Protein AF-A0A940MMN1-F1 (afdb_monomer)

Mean predicted aligned error: 6.91 Å

Sequence (134 aa):
MRYAAFVETKTSRKMLLSLRSVRAACGITMIIASSGVGKTKTEFLFRDMEAPRASFLDVGTDQADQWGIACALCARLGLEEPNARTLAASRHRIAEEVGPDGILMLDEAQNLIRDGEGRGQDDTRTFEWLHMMQ

Organism: NCBI:txid2820268

Foldseek 3Di:
DPCPPDDDDPLLVVVLVQVVVCLVVVDDDDDDDDPPPCPVVSVVVCCVPPNVQEAEDEDDLCLLDLQSVLQRLCVSLVHDRDDPVCSLVSLQVSLVSCNSSRHYHYHPCCSNWDDDPDDDDTDNVNVVSNNVSD

Structure (mmCIF, N/CA/C/O backbone):
data_AF-A0A940MMN1-F1
#
_entry.id   AF-A0A940MMN1-F1
#
loop_
_atom_site.group_PDB
_atom_site.id
_atom_site.type_symbol
_atom_site.label_atom_id
_atom_site.label_alt_id
_atom_site.label_comp_id
_atom_site.label_asym_id
_atom_site.label_entity_id
_atom_site.label_seq_id
_atom_site.pdbx_PDB_ins_code
_atom_site.Cartn_x
_atom_site.Cartn_y
_atom_site.Cartn_z
_atom_site.occupancy
_atom_site.B_iso_or_equiv
_atom_site.auth_seq_id
_atom_site.auth_comp_id
_atom_site.auth_asym_id
_atom_site.auth_atom_id
_atom_site.pdbx_PDB_model_num
ATOM 1 N N . MET A 1 1 ? 1.623 -8.865 23.171 1.00 44.69 1 MET A N 1
ATOM 2 C CA . MET A 1 1 ? 0.536 -7.985 23.658 1.00 44.69 1 MET A CA 1
ATOM 3 C C . MET A 1 1 ? 0.808 -6.546 23.182 1.00 44.69 1 MET A C 1
ATOM 5 O O . MET A 1 1 ? 1.342 -5.752 23.936 1.00 44.69 1 MET A O 1
ATOM 9 N N . ARG A 1 2 ? 0.563 -6.219 21.898 1.00 53.19 2 ARG A N 1
ATOM 10 C CA . ARG A 1 2 ? 0.930 -4.910 21.288 1.00 53.19 2 ARG A CA 1
ATOM 11 C C . ARG A 1 2 ? -0.217 -3.880 21.234 1.00 53.19 2 ARG A C 1
ATOM 13 O O . ARG A 1 2 ? 0.013 -2.750 20.828 1.00 53.19 2 ARG A O 1
ATOM 20 N N . TYR A 1 3 ? -1.421 -4.244 21.688 1.00 56.00 3 TYR A N 1
ATOM 21 C CA . TYR A 1 3 ? -2.651 -3.469 21.451 1.00 56.00 3 TYR A CA 1
ATOM 22 C C . TYR A 1 3 ? -3.282 -2.810 22.681 1.00 56.00 3 TYR A C 1
ATOM 24 O O . TYR A 1 3 ? -4.281 -2.114 22.543 1.00 56.00 3 TYR A O 1
ATOM 32 N N . ALA A 1 4 ? -2.685 -2.946 23.869 1.00 53.25 4 ALA A N 1
ATOM 33 C CA . ALA A 1 4 ? -3.231 -2.388 25.114 1.00 53.25 4 ALA A CA 1
ATOM 34 C C . ALA A 1 4 ? -3.326 -0.840 25.141 1.00 53.25 4 ALA A C 1
ATOM 36 O O . ALA A 1 4 ? -3.856 -0.282 26.094 1.00 53.25 4 ALA A O 1
ATOM 37 N N . ALA A 1 5 ? -2.839 -0.147 24.103 1.00 59.25 5 ALA A N 1
ATOM 38 C CA . ALA A 1 5 ? -2.841 1.312 23.984 1.00 59.25 5 ALA A CA 1
ATOM 39 C C . ALA A 1 5 ? -3.538 1.842 22.711 1.00 59.25 5 ALA A C 1
ATOM 41 O O . ALA A 1 5 ? -3.368 3.015 22.366 1.00 59.25 5 ALA A O 1
ATOM 42 N N . PHE A 1 6 ? -4.288 1.010 21.972 1.00 69.81 6 PHE A N 1
ATOM 43 C CA . PHE A 1 6 ? -5.083 1.518 20.851 1.00 69.81 6 PHE A CA 1
ATOM 44 C C . PHE A 1 6 ? -6.332 2.226 21.385 1.00 69.81 6 PHE A C 1
ATOM 46 O O . PHE A 1 6 ? -7.268 1.590 21.862 1.00 69.81 6 PHE A O 1
ATOM 53 N N . VAL A 1 7 ? -6.336 3.557 21.316 1.00 75.06 7 VAL A N 1
ATOM 54 C CA . VAL A 1 7 ? -7.522 4.359 21.623 1.00 75.06 7 VAL A CA 1
ATOM 55 C C . VAL A 1 7 ? -8.370 4.433 20.364 1.00 75.06 7 VAL A C 1
ATOM 57 O O . VAL A 1 7 ? -7.984 5.075 19.387 1.00 75.06 7 VAL A O 1
ATOM 60 N N . GLU A 1 8 ? -9.527 3.776 20.388 1.00 77.94 8 GLU A N 1
ATOM 61 C CA . GLU A 1 8 ? -10.474 3.826 19.281 1.00 77.94 8 GLU A CA 1
ATOM 62 C C . GLU A 1 8 ? -11.063 5.242 19.168 1.00 77.94 8 GLU A C 1
ATOM 64 O O . GLU A 1 8 ? -11.894 5.678 19.966 1.00 77.94 8 GLU A O 1
ATOM 69 N N . THR A 1 9 ? -10.614 5.991 18.165 1.00 86.25 9 THR A N 1
ATOM 70 C CA . THR A 1 9 ? -11.156 7.310 17.822 1.00 86.25 9 THR A CA 1
ATOM 71 C C . THR A 1 9 ? -12.239 7.186 16.753 1.00 86.25 9 THR A C 1
ATOM 73 O O . THR A 1 9 ? -12.249 6.238 15.961 1.00 86.25 9 THR A O 1
ATOM 76 N N . LYS A 1 10 ? -13.117 8.194 16.641 1.00 85.00 10 LYS A N 1
ATOM 77 C CA . LYS A 1 10 ? -14.098 8.274 15.540 1.00 85.00 10 LYS A CA 1
ATOM 78 C C . LYS A 1 10 ? -13.431 8.163 14.162 1.00 85.00 10 LYS A C 1
ATOM 80 O O . LYS A 1 10 ? -14.001 7.551 13.264 1.00 85.00 10 LYS A O 1
ATOM 85 N N . THR A 1 11 ? -12.235 8.730 14.002 1.00 85.25 11 THR A N 1
ATOM 86 C CA . THR A 1 11 ? -11.463 8.665 12.756 1.00 85.25 11 THR A CA 1
ATOM 87 C C . THR A 1 11 ? -10.987 7.244 12.482 1.00 85.25 11 THR A C 1
ATOM 89 O O . THR A 1 11 ? -11.243 6.726 11.401 1.00 85.25 11 THR A O 1
ATOM 92 N N . SER A 1 12 ? -10.386 6.578 13.473 1.00 86.75 12 SER A N 1
ATOM 93 C CA . SER A 1 12 ? -9.927 5.192 13.318 1.00 86.75 12 SER A CA 1
ATOM 94 C C . SER A 1 12 ? -11.069 4.229 12.976 1.00 86.75 12 SER A C 1
ATOM 96 O O . SER A 1 12 ? -10.923 3.388 12.096 1.00 86.75 12 SER A O 1
ATOM 98 N N . ARG A 1 13 ? -12.258 4.424 13.565 1.00 88.25 13 ARG A N 1
ATOM 99 C CA . ARG A 1 13 ? -13.449 3.630 13.239 1.00 88.25 13 ARG A CA 1
ATOM 100 C C . ARG A 1 13 ? -13.883 3.808 11.783 1.00 88.25 13 ARG A C 1
ATOM 102 O O . ARG A 1 13 ? -14.220 2.828 11.128 1.00 88.25 13 ARG A O 1
ATOM 109 N N . LYS A 1 14 ? -13.860 5.042 11.266 1.00 88.00 14 LYS A N 1
ATOM 110 C CA . LYS A 1 14 ? -14.164 5.316 9.851 1.00 88.00 14 LYS A CA 1
ATOM 111 C C . LYS A 1 14 ? -13.135 4.677 8.918 1.00 88.00 14 LYS A C 1
ATOM 113 O O . LYS A 1 14 ? -13.536 4.052 7.947 1.00 88.00 14 LYS A O 1
ATOM 118 N N . MET A 1 15 ? -11.843 4.779 9.241 1.00 88.25 15 MET A N 1
ATOM 119 C CA . MET A 1 15 ? -10.783 4.135 8.457 1.00 88.25 15 MET A CA 1
ATOM 120 C C . MET A 1 15 ? -10.963 2.615 8.413 1.00 88.25 15 MET A C 1
ATOM 122 O O . MET A 1 15 ? -10.961 2.037 7.333 1.00 88.25 15 MET A O 1
ATOM 126 N N . LEU A 1 16 ? -11.203 1.971 9.562 1.00 89.81 16 LEU A N 1
ATOM 127 C CA . LEU A 1 16 ? -11.452 0.526 9.624 1.00 89.81 16 LEU A CA 1
ATOM 128 C C . LEU A 1 16 ? -12.672 0.116 8.797 1.00 89.81 16 LEU A C 1
ATOM 130 O O . LEU A 1 16 ? -12.625 -0.894 8.103 1.00 89.81 16 LEU A O 1
ATOM 134 N N . LEU A 1 17 ? -13.756 0.896 8.839 1.00 88.69 17 LEU A N 1
ATOM 135 C CA . LEU A 1 17 ? -14.933 0.643 8.005 1.00 88.69 17 LEU A CA 1
ATOM 136 C C . LEU A 1 17 ? -14.603 0.719 6.509 1.00 88.69 17 LEU A C 1
ATOM 138 O O . LEU A 1 17 ? -15.026 -0.162 5.761 1.00 88.69 17 LEU A O 1
ATOM 142 N N . SER A 1 18 ? -13.824 1.712 6.074 1.00 87.56 18 SER A N 1
ATOM 143 C CA . SER A 1 18 ? -13.365 1.806 4.683 1.00 87.56 18 SER A CA 1
ATOM 144 C C . SER A 1 18 ? -12.483 0.620 4.282 1.00 87.56 18 SER A C 1
ATOM 146 O O . SER A 1 18 ? -12.733 0.003 3.250 1.00 87.56 18 SER A O 1
ATOM 148 N N . LEU A 1 19 ? -11.508 0.243 5.117 1.00 88.00 19 LEU A N 1
ATOM 149 C CA . LEU A 1 19 ? -10.614 -0.897 4.862 1.00 88.00 19 LEU A CA 1
ATOM 150 C C . LEU A 1 19 ? -11.382 -2.222 4.762 1.00 88.00 19 LEU A C 1
ATOM 152 O O . LEU A 1 19 ? -11.165 -3.009 3.841 1.00 88.00 19 LEU A O 1
ATOM 156 N N . ARG A 1 20 ? -12.339 -2.447 5.670 1.00 89.06 20 ARG A N 1
ATOM 157 C CA . ARG A 1 20 ? -13.236 -3.613 5.635 1.00 89.06 20 ARG A CA 1
ATOM 158 C C . ARG A 1 20 ? -14.098 -3.638 4.378 1.00 89.06 20 ARG A C 1
ATOM 160 O O . ARG A 1 20 ? -14.299 -4.704 3.805 1.00 89.06 20 ARG A O 1
ATOM 167 N N . SER A 1 21 ? -14.585 -2.475 3.946 1.00 85.88 21 SER A N 1
ATOM 168 C CA . SER A 1 21 ? -15.413 -2.359 2.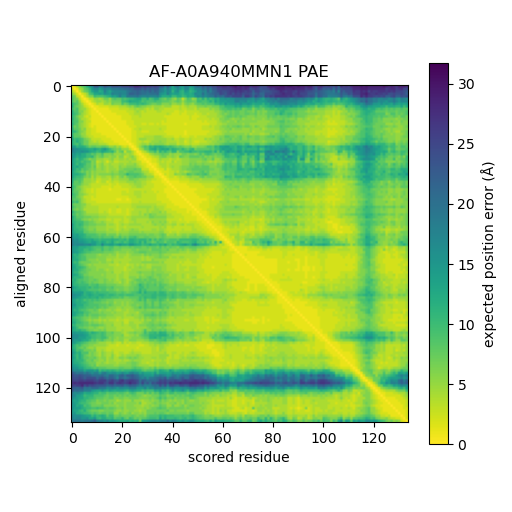741 1.00 85.88 21 SER A CA 1
ATOM 169 C C . SER A 1 21 ? -14.612 -2.698 1.485 1.00 85.88 21 SER A C 1
ATOM 171 O O . SER A 1 21 ? -15.094 -3.453 0.648 1.00 85.88 21 SER A O 1
ATOM 173 N N . VAL A 1 22 ? -13.369 -2.216 1.384 1.00 84.06 22 VAL A N 1
ATOM 174 C CA . VAL A 1 22 ? -12.470 -2.562 0.271 1.00 84.06 22 VAL A CA 1
ATOM 175 C C . VAL A 1 22 ? -12.177 -4.041 0.211 1.00 84.06 22 VAL A C 1
ATOM 177 O O . VAL A 1 22 ? -12.293 -4.637 -0.856 1.00 84.06 22 VAL A O 1
ATOM 180 N N . ARG A 1 23 ? -11.861 -4.641 1.357 1.00 82.56 23 ARG A N 1
ATOM 181 C CA . ARG A 1 23 ? -11.622 -6.076 1.429 1.00 82.56 23 ARG A CA 1
ATOM 182 C C . ARG A 1 23 ? -12.827 -6.881 0.941 1.00 82.56 23 ARG A C 1
ATOM 184 O O . ARG A 1 23 ? -12.652 -7.869 0.247 1.00 82.56 23 ARG A O 1
ATOM 191 N N . ALA A 1 24 ? -14.040 -6.472 1.313 1.00 82.44 24 ALA A N 1
ATOM 192 C CA . ALA A 1 24 ? -15.258 -7.163 0.897 1.00 82.44 24 ALA A CA 1
ATOM 193 C C . ALA A 1 24 ? -15.571 -6.984 -0.599 1.00 82.44 24 ALA A C 1
ATOM 195 O O . ALA A 1 24 ? -16.189 -7.859 -1.197 1.00 82.44 24 ALA A O 1
ATOM 196 N N . ALA A 1 25 ? -15.170 -5.856 -1.191 1.00 77.94 25 ALA A N 1
ATOM 197 C CA . ALA A 1 25 ? -15.502 -5.492 -2.566 1.00 77.94 25 ALA A CA 1
ATOM 198 C C . ALA A 1 25 ? -14.383 -5.769 -3.587 1.00 77.94 25 ALA A C 1
ATOM 200 O O . ALA A 1 25 ? -14.617 -5.550 -4.771 1.00 77.94 25 ALA A O 1
ATOM 201 N N . CYS A 1 26 ? -13.193 -6.207 -3.152 1.00 69.69 26 CYS A N 1
ATOM 202 C CA . CYS A 1 26 ? -11.991 -6.316 -3.996 1.00 69.69 26 CYS A CA 1
ATOM 203 C C . CYS A 1 26 ? -11.732 -5.027 -4.805 1.00 69.69 26 CYS A C 1
ATOM 205 O O . CYS A 1 26 ? -11.524 -5.063 -6.013 1.00 69.69 26 CYS A O 1
ATOM 207 N N . GLY A 1 27 ? -11.831 -3.869 -4.140 1.00 68.44 27 GLY A N 1
ATOM 208 C CA . GLY A 1 27 ? -11.738 -2.550 -4.775 1.00 68.44 27 GLY A CA 1
ATOM 209 C C . GLY A 1 27 ? -10.549 -1.717 -4.298 1.00 68.44 27 GLY A C 1
ATOM 210 O O . GLY A 1 27 ? -9.767 -2.135 -3.452 1.00 68.44 27 GLY A O 1
ATOM 211 N N . ILE A 1 28 ?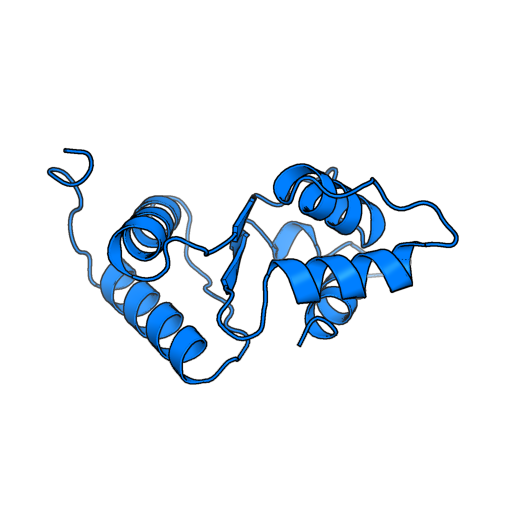 -10.443 -0.486 -4.795 1.00 68.81 28 ILE A N 1
ATOM 212 C CA . ILE A 1 28 ? -9.446 0.492 -4.339 1.00 68.81 28 ILE A CA 1
ATOM 213 C C . ILE A 1 28 ? -10.138 1.539 -3.465 1.00 68.81 28 ILE A C 1
ATOM 215 O O . ILE A 1 28 ? -11.179 2.080 -3.837 1.00 68.81 28 ILE A O 1
ATOM 219 N N . THR A 1 29 ? -9.546 1.858 -2.310 1.00 73.62 29 THR A N 1
ATOM 220 C CA . THR A 1 29 ? -9.937 3.022 -1.499 1.00 73.62 29 THR A CA 1
ATOM 221 C C . THR A 1 29 ? -8.746 3.923 -1.274 1.00 73.62 29 THR A C 1
ATOM 223 O O . THR A 1 29 ? -7.629 3.462 -1.066 1.00 73.62 29 THR A O 1
ATOM 226 N N . MET A 1 30 ? -9.022 5.220 -1.225 1.00 76.62 30 MET A N 1
ATOM 227 C CA . MET A 1 30 ? -8.087 6.221 -0.742 1.00 76.62 30 MET A CA 1
ATOM 228 C C . MET A 1 30 ? -8.544 6.690 0.638 1.00 76.62 30 MET A C 1
ATOM 230 O O . MET A 1 30 ? -9.709 7.046 0.826 1.00 76.62 30 MET A O 1
ATOM 234 N N . ILE A 1 31 ? -7.636 6.674 1.613 1.00 78.25 31 ILE A N 1
ATOM 235 C CA . ILE A 1 31 ? -7.886 7.193 2.959 1.00 78.25 31 ILE A CA 1
ATOM 236 C C . ILE A 1 31 ? -7.058 8.463 3.127 1.00 78.25 31 ILE A C 1
ATOM 238 O O . ILE A 1 31 ? -5.847 8.409 3.297 1.00 78.25 31 ILE A O 1
ATOM 242 N N . ILE A 1 32 ? -7.726 9.617 3.109 1.00 75.19 32 ILE A N 1
ATOM 243 C CA . ILE A 1 32 ? -7.086 10.909 3.371 1.00 75.19 32 ILE A CA 1
ATOM 244 C C . ILE A 1 32 ? -7.297 11.255 4.842 1.00 75.19 32 ILE A C 1
ATOM 246 O O . ILE A 1 32 ? -8.432 11.412 5.299 1.00 75.19 32 ILE A O 1
ATOM 250 N N . ALA A 1 33 ? -6.208 11.393 5.595 1.00 74.00 33 ALA A N 1
ATOM 251 C CA . ALA A 1 33 ? -6.275 11.861 6.973 1.00 74.00 33 ALA A CA 1
ATOM 252 C C . ALA A 1 33 ? -5.042 12.694 7.342 1.00 74.00 33 ALA A C 1
ATOM 254 O O . ALA A 1 33 ? -3.928 12.396 6.907 1.00 74.00 33 ALA A O 1
ATOM 255 N N . SER A 1 34 ? -5.240 13.715 8.178 1.00 76.75 34 SER A N 1
ATOM 256 C CA . SER A 1 34 ? -4.167 14.587 8.670 1.00 76.75 34 SER A CA 1
ATOM 257 C C . SER A 1 34 ? -3.082 13.807 9.426 1.00 76.75 34 SER A C 1
ATOM 259 O O . SER A 1 34 ? -3.312 12.696 9.911 1.00 76.75 34 SER A O 1
ATOM 261 N N . SER A 1 35 ? -1.885 14.382 9.556 1.00 78.56 35 SER A N 1
ATOM 262 C CA . SER A 1 35 ? -0.828 13.786 10.382 1.00 78.56 35 SER A CA 1
ATOM 263 C C . SER A 1 35 ? -1.258 13.675 11.854 1.00 78.56 35 SER A C 1
ATOM 265 O O . SER A 1 35 ? -2.043 14.483 12.350 1.00 78.56 35 SER A O 1
ATOM 267 N N . GLY A 1 36 ? -0.783 12.639 12.551 1.00 80.00 36 GLY A N 1
ATOM 268 C CA . GLY A 1 36 ? -1.038 12.432 13.984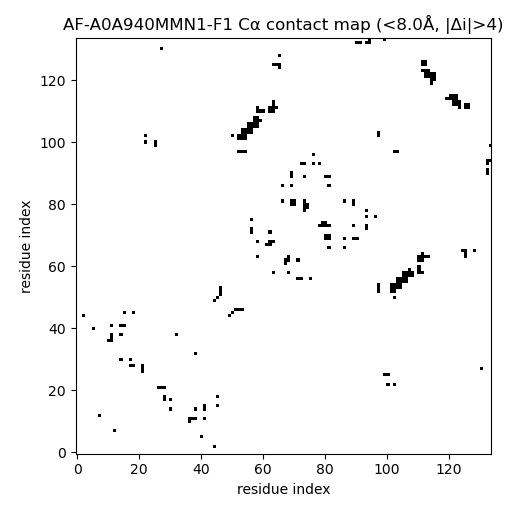 1.00 80.00 36 GLY A CA 1
ATOM 269 C C . GLY A 1 36 ? -2.415 11.864 14.362 1.00 80.00 36 GLY A C 1
ATOM 270 O O . GLY A 1 36 ? -2.659 11.610 15.538 1.00 80.00 36 GLY A O 1
ATOM 271 N N . VAL A 1 37 ? -3.309 11.589 13.405 1.00 82.75 37 VAL A N 1
ATOM 272 C CA . VAL A 1 37 ? -4.674 11.078 13.689 1.00 82.75 37 VAL A CA 1
ATOM 273 C C . VAL A 1 37 ? -4.760 9.559 13.902 1.00 82.75 37 VAL A C 1
ATOM 275 O O . VAL A 1 37 ? -5.849 9.018 14.090 1.00 82.75 37 VAL A O 1
ATOM 278 N N . GLY A 1 38 ? -3.618 8.863 13.875 1.00 82.00 38 GLY A N 1
ATOM 279 C CA . GLY A 1 38 ? -3.531 7.426 14.141 1.00 82.00 38 GLY A CA 1
ATOM 280 C C . GLY A 1 38 ? -3.743 6.507 12.932 1.00 82.00 38 GLY A C 1
ATOM 281 O O . GLY A 1 38 ? -4.131 5.360 13.151 1.00 82.00 38 GLY A O 1
ATOM 282 N N . LYS A 1 39 ? -3.478 6.972 11.697 1.00 85.62 39 LYS A N 1
ATOM 283 C CA . LYS A 1 39 ? -3.539 6.163 10.455 1.00 85.62 39 LYS A CA 1
ATOM 284 C C . LYS A 1 39 ? -2.728 4.872 10.576 1.00 85.62 39 LYS A C 1
ATOM 286 O O . LYS A 1 39 ? -3.301 3.796 10.704 1.00 85.62 39 LYS A O 1
ATOM 291 N N . THR A 1 40 ? -1.423 5.030 10.768 1.00 85.00 40 THR A N 1
ATOM 292 C CA . THR A 1 40 ? -0.443 3.952 10.913 1.00 85.00 40 THR A CA 1
ATOM 293 C C . THR A 1 40 ? -0.842 2.935 11.990 1.00 85.00 40 THR A C 1
ATOM 295 O O . THR A 1 40 ? -0.804 1.728 11.783 1.00 85.00 40 THR A O 1
ATOM 298 N N . LYS A 1 41 ? -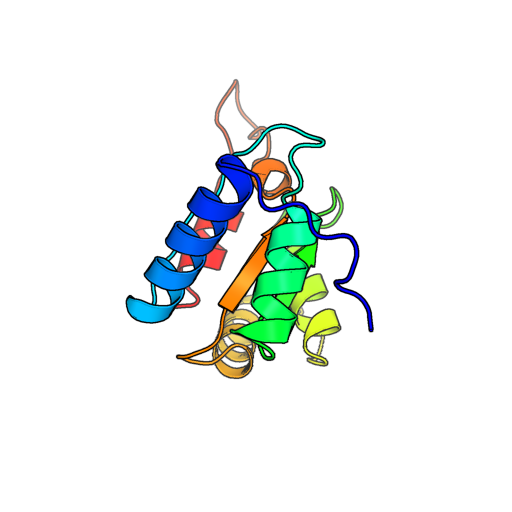1.312 3.396 13.162 1.00 87.75 41 LYS A N 1
ATOM 299 C CA . LYS A 1 41 ? -1.786 2.487 14.227 1.00 87.75 41 LYS A CA 1
ATOM 300 C C . LYS A 1 41 ? -3.026 1.691 13.809 1.00 87.75 41 LYS A C 1
ATOM 302 O O . LYS A 1 41 ? -3.167 0.541 14.211 1.00 87.75 41 LYS A O 1
ATOM 307 N N . THR A 1 42 ? -3.926 2.315 13.055 1.00 89.12 42 THR A N 1
ATOM 308 C CA . THR A 1 42 ? -5.172 1.699 12.581 1.00 89.12 42 THR A CA 1
ATOM 309 C C . THR A 1 42 ? -4.896 0.665 11.492 1.00 89.12 42 THR A C 1
ATOM 311 O O . THR A 1 42 ? -5.446 -0.430 11.530 1.00 89.12 42 THR A O 1
ATOM 314 N N . GLU A 1 43 ? -3.995 0.987 10.574 1.00 87.75 43 GLU A N 1
ATOM 315 C CA . GLU A 1 43 ? -3.460 0.104 9.538 1.00 87.75 43 GLU A CA 1
ATOM 316 C C . GLU A 1 43 ? -2.805 -1.152 10.119 1.00 87.75 43 GLU A C 1
ATOM 318 O O . GLU A 1 43 ? -3.183 -2.271 9.766 1.00 87.75 43 GLU A O 1
ATOM 323 N N . PHE A 1 44 ? -1.894 -0.983 11.085 1.00 87.69 44 PHE A N 1
ATOM 324 C CA . PHE A 1 44 ? -1.266 -2.111 11.773 1.00 87.69 44 PHE A CA 1
ATOM 325 C C . PHE A 1 44 ? -2.282 -2.976 12.527 1.00 87.69 44 PHE A C 1
ATOM 327 O O . PHE A 1 44 ? -2.198 -4.202 12.464 1.00 87.69 44 PHE A O 1
ATOM 334 N N . LEU A 1 45 ? -3.260 -2.356 13.199 1.00 89.44 45 LEU A N 1
ATOM 335 C CA . LEU A 1 45 ? -4.342 -3.082 13.864 1.00 89.44 45 LEU A CA 1
ATOM 336 C C . LEU A 1 45 ? -5.154 -3.910 12.862 1.00 89.44 45 LEU A C 1
ATOM 338 O O . LEU A 1 45 ? -5.402 -5.088 13.105 1.00 89.44 45 LEU A O 1
ATOM 342 N N . PHE A 1 46 ? -5.559 -3.309 11.743 1.00 89.50 46 PHE A N 1
ATOM 343 C CA . PHE A 1 46 ? -6.325 -3.998 10.710 1.00 89.50 46 PHE A CA 1
ATOM 344 C C . PHE A 1 46 ? -5.543 -5.169 10.111 1.00 89.50 46 PHE A C 1
ATOM 346 O O . PHE A 1 46 ? -6.092 -6.263 9.978 1.00 89.50 46 PHE A O 1
ATOM 353 N N . ARG A 1 47 ? -4.255 -4.975 9.806 1.00 88.12 47 ARG A N 1
ATOM 354 C CA . ARG A 1 47 ? -3.383 -6.056 9.338 1.00 88.12 47 ARG A CA 1
ATOM 355 C C . ARG A 1 47 ? -3.366 -7.211 10.326 1.00 88.12 47 ARG A C 1
ATOM 357 O O . ARG A 1 47 ? -3.687 -8.333 9.966 1.00 88.12 47 ARG A O 1
ATOM 364 N N . ASP A 1 48 ? -3.002 -6.945 11.572 1.00 88.62 48 ASP A N 1
ATOM 365 C CA . ASP A 1 48 ? -2.743 -8.019 12.528 1.00 88.62 48 ASP A CA 1
ATOM 366 C C . ASP A 1 48 ? -4.025 -8.757 12.945 1.00 88.62 48 ASP A C 1
ATOM 368 O O . ASP A 1 48 ? -3.962 -9.939 13.277 1.00 88.62 48 ASP A O 1
ATOM 372 N N . MET A 1 49 ? -5.176 -8.078 12.936 1.00 89.25 49 MET A N 1
ATOM 373 C CA . MET A 1 49 ? -6.443 -8.647 13.406 1.00 89.25 49 MET A CA 1
ATOM 374 C C . MET A 1 49 ? -7.312 -9.219 12.287 1.00 89.25 49 MET A C 1
ATOM 376 O O . MET A 1 49 ? -8.028 -10.192 12.510 1.00 89.25 49 MET A O 1
ATOM 380 N N . GLU A 1 50 ? -7.306 -8.601 11.107 1.00 88.62 50 GLU A N 1
ATOM 381 C CA . GLU A 1 50 ? -8.290 -8.884 10.060 1.00 88.62 50 GLU A CA 1
ATOM 382 C C . GLU A 1 50 ? -7.637 -9.321 8.750 1.00 88.62 50 GLU A C 1
ATOM 384 O O . GLU A 1 50 ? -8.142 -10.249 8.116 1.00 88.62 50 GLU A O 1
ATOM 389 N N . ALA A 1 51 ? -6.530 -8.696 8.346 1.00 87.12 51 ALA A N 1
ATOM 390 C CA . ALA A 1 51 ? -5.864 -8.949 7.069 1.00 87.12 51 ALA A CA 1
ATOM 391 C C . ALA A 1 51 ? -4.357 -9.225 7.250 1.00 87.12 51 ALA A C 1
ATOM 393 O O . ALA A 1 51 ? 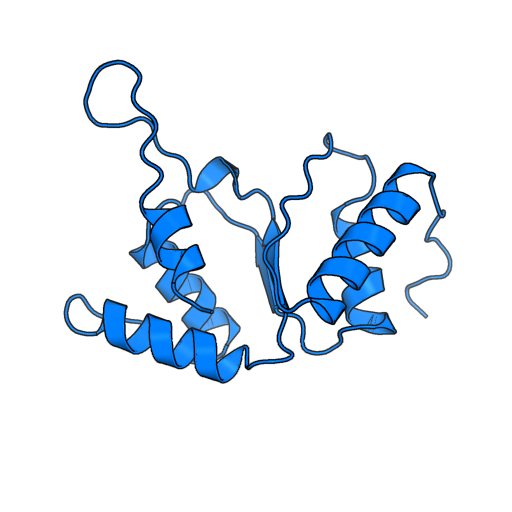-3.526 -8.420 6.828 1.00 87.12 51 ALA A O 1
ATOM 394 N N . PRO A 1 52 ? -3.967 -10.370 7.843 1.00 85.12 52 PRO A N 1
ATOM 395 C CA . PRO A 1 52 ? -2.568 -10.652 8.191 1.00 85.12 52 PRO A CA 1
ATOM 396 C C . PRO A 1 52 ? -1.641 -10.792 6.977 1.00 85.12 52 PRO A C 1
ATOM 398 O O . PRO A 1 52 ? -0.424 -10.723 7.122 1.00 85.12 52 PRO A O 1
ATOM 401 N N . ARG A 1 53 ? -2.214 -10.971 5.782 1.00 83.75 53 ARG A N 1
ATOM 402 C CA . ARG A 1 53 ? -1.506 -11.000 4.495 1.00 83.75 53 ARG A CA 1
ATOM 403 C C . ARG A 1 53 ? -1.419 -9.638 3.803 1.00 83.75 53 ARG A C 1
ATOM 405 O O . ARG A 1 53 ? -0.838 -9.553 2.728 1.00 83.75 53 ARG A O 1
ATOM 412 N N . ALA A 1 54 ? -1.993 -8.585 4.386 1.00 86.12 54 ALA A N 1
ATOM 413 C CA . ALA A 1 54 ? -1.923 -7.257 3.798 1.00 86.12 54 ALA A CA 1
ATOM 414 C C . ALA A 1 54 ? -0.469 -6.769 3.735 1.00 86.12 54 ALA A C 1
ATOM 416 O O . ALA A 1 54 ? 0.276 -6.829 4.721 1.00 86.12 54 ALA A O 1
ATOM 417 N N . SER A 1 55 ? -0.091 -6.275 2.563 1.00 85.31 55 SER A N 1
ATOM 418 C CA . SER A 1 55 ? 1.215 -5.695 2.290 1.00 85.31 55 SER A CA 1
ATOM 419 C C . SER A 1 55 ? 1.157 -4.187 2.480 1.00 85.31 55 SER A C 1
ATOM 421 O O . SER A 1 55 ? 0.230 -3.527 2.023 1.00 85.31 55 SER A O 1
ATOM 423 N N . PHE A 1 56 ? 2.161 -3.661 3.173 1.00 86.12 56 PHE A N 1
ATOM 424 C CA . PHE A 1 56 ? 2.303 -2.245 3.493 1.00 86.12 56 PHE A CA 1
ATOM 425 C C . PHE A 1 56 ? 3.576 -1.740 2.854 1.00 86.12 56 PHE A C 1
ATOM 427 O O . PHE A 1 56 ? 4.635 -2.361 3.029 1.00 86.12 56 PHE A O 1
ATOM 434 N N . LEU A 1 57 ? 3.448 -0.623 2.155 1.00 87.25 57 LEU A N 1
ATOM 435 C CA . LEU A 1 57 ? 4.554 0.125 1.600 1.00 87.25 57 LEU A CA 1
ATOM 436 C C . LEU A 1 57 ? 4.389 1.596 1.986 1.00 87.25 57 LEU A C 1
ATOM 438 O O . LEU A 1 57 ? 3.401 2.224 1.613 1.00 87.25 57 LEU A O 1
ATOM 442 N N . ASP A 1 58 ? 5.365 2.125 2.714 1.00 87.88 58 ASP A N 1
ATOM 443 C CA . ASP A 1 58 ? 5.482 3.562 2.951 1.00 87.88 58 ASP A CA 1
ATOM 444 C C . ASP A 1 58 ? 6.160 4.170 1.722 1.00 87.88 58 ASP A C 1
ATOM 446 O O . ASP A 1 58 ? 7.305 3.823 1.428 1.00 87.88 58 ASP A O 1
ATOM 450 N N . VAL A 1 59 ? 5.459 5.033 0.984 1.00 84.75 59 VAL A N 1
ATOM 451 C CA . VAL A 1 59 ? 5.981 5.613 -0.257 1.00 84.75 59 VAL A CA 1
ATOM 452 C C . VAL A 1 59 ? 6.922 6.770 0.068 1.00 84.75 59 VAL A C 1
ATOM 454 O O . VAL A 1 59 ? 6.499 7.873 0.420 1.00 84.75 59 VAL A O 1
ATOM 457 N N . GLY A 1 60 ? 8.218 6.521 -0.081 1.00 83.94 60 GLY A N 1
ATOM 458 C CA . GLY A 1 60 ? 9.274 7.525 -0.039 1.00 83.94 60 GLY A CA 1
ATOM 459 C C . GLY A 1 60 ? 9.390 8.331 -1.336 1.00 83.94 60 GLY A C 1
ATOM 460 O O . GLY A 1 60 ? 8.819 7.998 -2.374 1.00 83.94 60 GLY A O 1
ATOM 461 N N . THR A 1 61 ? 10.173 9.409 -1.293 1.00 77.06 61 THR A N 1
ATOM 462 C CA . THR A 1 61 ? 10.443 10.260 -2.467 1.00 77.06 61 THR A CA 1
ATOM 463 C C . THR A 1 61 ? 11.278 9.557 -3.542 1.00 77.06 61 THR A C 1
ATOM 465 O O . THR A 1 61 ? 11.205 9.916 -4.714 1.00 77.06 61 THR A O 1
ATOM 468 N N . ASP A 1 62 ? 12.048 8.541 -3.159 1.00 75.19 62 ASP A N 1
ATOM 469 C CA . ASP A 1 62 ? 12.799 7.633 -4.031 1.00 75.19 62 ASP A CA 1
ATOM 470 C C . ASP A 1 62 ? 11.898 6.639 -4.784 1.00 75.19 62 ASP A C 1
ATOM 472 O O . ASP A 1 62 ? 12.341 6.003 -5.738 1.00 75.19 62 ASP A O 1
ATOM 476 N N . GLN A 1 63 ? 10.626 6.529 -4.390 1.00 81.12 63 GLN A N 1
ATOM 477 C CA . GLN A 1 63 ? 9.630 5.624 -4.969 1.00 81.12 63 GLN A CA 1
ATOM 478 C C . GLN A 1 63 ? 8.523 6.399 -5.699 1.00 81.12 63 GLN A C 1
ATOM 480 O O . GLN A 1 63 ? 7.400 5.931 -5.832 1.00 81.12 63 GLN A O 1
ATOM 485 N N . ALA A 1 64 ? 8.820 7.610 -6.171 1.00 75.88 64 ALA A N 1
ATOM 486 C CA . ALA A 1 64 ? 7.830 8.483 -6.803 1.00 75.88 64 ALA A CA 1
ATOM 487 C C . ALA A 1 64 ? 7.436 8.062 -8.237 1.00 75.88 64 ALA A C 1
ATOM 489 O O . ALA A 1 64 ? 6.517 8.636 -8.822 1.00 75.88 64 ALA A O 1
ATOM 490 N N . ASP A 1 65 ? 8.124 7.086 -8.838 1.00 85.19 65 ASP A N 1
ATOM 491 C CA . ASP A 1 65 ? 7.829 6.583 -10.181 1.00 85.19 65 ASP A CA 1
ATOM 492 C C . ASP A 1 65 ? 7.484 5.083 -10.208 1.00 85.19 65 ASP A C 1
ATOM 494 O O . ASP A 1 65 ? 7.637 4.350 -9.228 1.00 85.19 65 ASP A O 1
ATOM 498 N N . GLN A 1 66 ? 6.980 4.623 -11.359 1.00 87.44 66 GLN A N 1
ATOM 499 C CA . GLN A 1 66 ? 6.577 3.228 -11.576 1.00 87.44 66 GLN A CA 1
ATOM 500 C C . GLN A 1 66 ? 7.708 2.236 -11.280 1.00 87.44 66 GLN A C 1
ATOM 502 O O . GLN A 1 66 ? 7.449 1.130 -10.809 1.00 87.44 66 GLN A O 1
ATOM 507 N N . TRP A 1 67 ? 8.953 2.620 -11.570 1.00 88.62 67 TRP A N 1
ATOM 508 C CA . TRP A 1 67 ? 10.110 1.768 -11.349 1.00 88.62 67 TRP A CA 1
ATOM 509 C C . TRP A 1 67 ? 10.417 1.632 -9.864 1.00 88.62 67 TRP A C 1
ATOM 511 O O . TRP A 1 67 ? 10.475 0.515 -9.359 1.00 88.62 67 TRP A O 1
ATOM 521 N N . GLY A 1 68 ? 10.560 2.757 -9.161 1.00 88.81 68 GLY A N 1
ATOM 522 C CA . GLY A 1 68 ? 10.854 2.789 -7.734 1.00 88.81 68 GLY A CA 1
ATOM 523 C C . GLY A 1 68 ? 9.807 2.026 -6.927 1.00 88.81 68 GLY A C 1
ATOM 524 O O . GLY A 1 68 ? 10.163 1.227 -6.060 1.00 88.81 68 GLY A O 1
ATOM 525 N N . ILE A 1 69 ? 8.526 2.167 -7.283 1.00 89.81 69 ILE A N 1
ATOM 526 C CA . ILE A 1 69 ? 7.447 1.377 -6.679 1.00 89.81 69 ILE A CA 1
ATOM 527 C C . ILE A 1 69 ? 7.585 -0.110 -6.972 1.00 89.81 69 ILE A C 1
ATOM 529 O O . ILE A 1 69 ? 7.478 -0.920 -6.052 1.00 89.81 69 ILE A O 1
ATOM 533 N N . ALA A 1 70 ? 7.831 -0.492 -8.223 1.00 90.00 70 ALA A N 1
ATOM 534 C CA . ALA A 1 70 ? 7.987 -1.897 -8.570 1.00 90.00 70 ALA A CA 1
ATOM 535 C C . ALA A 1 70 ? 9.186 -2.531 -7.844 1.00 90.00 70 ALA A C 1
ATOM 537 O O . ALA A 1 70 ? 9.056 -3.636 -7.322 1.00 90.00 70 ALA A O 1
ATOM 538 N N . CYS A 1 71 ? 10.316 -1.828 -7.733 1.00 92.00 71 CYS A N 1
ATOM 539 C CA . CYS A 1 71 ? 11.478 -2.283 -6.968 1.00 92.00 71 CYS A CA 1
ATOM 540 C C . CYS A 1 71 ? 11.154 -2.446 -5.481 1.00 92.00 71 CYS A C 1
ATOM 542 O O . CYS A 1 71 ? 11.461 -3.487 -4.897 1.00 92.00 71 CYS A O 1
ATOM 544 N N . ALA A 1 72 ? 10.489 -1.460 -4.873 1.00 91.12 72 ALA A N 1
ATOM 545 C CA . ALA A 1 72 ? 10.124 -1.514 -3.462 1.00 91.12 72 ALA A CA 1
ATOM 546 C C . ALA A 1 72 ? 9.130 -2.648 -3.163 1.00 91.12 72 ALA A C 1
ATOM 548 O O . ALA A 1 72 ? 9.300 -3.379 -2.185 1.00 91.12 72 ALA A O 1
ATOM 549 N N . LEU A 1 73 ? 8.131 -2.850 -4.029 1.00 90.62 73 LEU A N 1
ATOM 550 C CA . LEU A 1 73 ? 7.180 -3.957 -3.918 1.00 90.62 73 LEU A CA 1
ATOM 551 C C . LEU A 1 73 ? 7.864 -5.310 -4.120 1.00 90.62 73 LEU A C 1
ATOM 553 O O . LEU A 1 73 ? 7.642 -6.214 -3.317 1.00 90.62 73 LEU A O 1
ATOM 557 N N . CYS A 1 74 ? 8.738 -5.448 -5.122 1.00 91.69 74 CYS A N 1
ATOM 558 C CA . CYS A 1 74 ? 9.500 -6.678 -5.321 1.00 91.69 74 CYS A CA 1
ATOM 559 C C . CYS A 1 74 ? 10.356 -7.009 -4.093 1.00 91.69 74 CYS A C 1
ATOM 561 O O . CYS A 1 74 ? 10.255 -8.113 -3.563 1.00 91.69 74 CYS A O 1
ATOM 563 N N . ALA A 1 75 ? 11.116 -6.044 -3.569 1.00 91.62 75 ALA A N 1
ATOM 564 C CA . ALA A 1 75 ? 11.913 -6.235 -2.359 1.00 91.62 75 ALA A CA 1
ATOM 565 C C . ALA A 1 75 ? 11.043 -6.636 -1.155 1.00 91.62 75 ALA A C 1
ATOM 567 O O . ALA A 1 75 ? 11.405 -7.526 -0.383 1.00 91.62 75 ALA A O 1
ATOM 568 N N . ARG A 1 76 ? 9.866 -6.016 -1.009 1.00 88.94 76 ARG A N 1
ATOM 569 C CA . ARG A 1 76 ? 8.937 -6.282 0.095 1.00 88.94 76 ARG A CA 1
ATOM 570 C C . ARG A 1 76 ? 8.297 -7.669 0.031 1.00 88.94 76 ARG A C 1
ATOM 572 O O . ARG A 1 76 ? 8.029 -8.244 1.090 1.00 88.94 76 ARG A O 1
ATOM 579 N N . LEU A 1 77 ? 8.047 -8.159 -1.181 1.00 88.12 77 LEU A N 1
ATOM 580 C CA . LEU A 1 77 ? 7.433 -9.455 -1.478 1.00 88.12 77 LEU A CA 1
ATOM 581 C C . LEU A 1 77 ? 8.470 -10.575 -1.675 1.00 88.12 77 LEU A C 1
ATOM 583 O O . LEU A 1 77 ? 8.094 -11.731 -1.829 1.00 88.12 77 LEU A O 1
ATOM 587 N N . GLY A 1 78 ? 9.771 -10.263 -1.641 1.00 90.44 78 GLY A N 1
ATOM 588 C CA . GLY A 1 78 ? 10.838 -11.241 -1.880 1.00 90.44 78 GLY A CA 1
ATOM 589 C C . GLY A 1 78 ? 10.959 -11.675 -3.346 1.00 90.44 78 GLY A C 1
ATOM 590 O O . GLY A 1 78 ? 11.444 -12.770 -3.626 1.00 90.44 78 GLY A O 1
ATOM 591 N N . LEU A 1 79 ? 10.509 -10.830 -4.273 1.00 92.25 79 LEU A N 1
ATOM 592 C CA . LEU A 1 79 ? 10.616 -11.026 -5.713 1.00 92.25 79 LEU A CA 1
ATOM 593 C C . LEU A 1 79 ? 11.912 -10.421 -6.262 1.00 92.25 79 LEU A C 1
ATOM 595 O O . LEU A 1 79 ? 12.526 -9.539 -5.662 1.00 92.25 79 LEU A O 1
ATOM 599 N N . GLU A 1 80 ? 12.298 -10.876 -7.450 1.00 94.25 80 GLU A N 1
ATOM 600 C CA . GLU A 1 80 ? 13.406 -10.291 -8.202 1.00 94.25 80 GLU A CA 1
ATOM 601 C C . GLU A 1 80 ? 13.080 -8.853 -8.635 1.00 94.25 80 GLU A C 1
ATOM 603 O O . GLU A 1 80 ? 11.960 -8.551 -9.065 1.00 94.25 80 GLU A O 1
ATOM 608 N N . GLU A 1 81 ? 14.068 -7.966 -8.524 1.00 94.12 81 GLU A N 1
ATOM 609 C CA . GLU A 1 81 ? 13.940 -6.575 -8.947 1.00 94.12 81 GLU A CA 1
ATOM 610 C C . GLU A 1 81 ? 13.675 -6.490 -10.463 1.00 94.12 81 GLU A C 1
ATOM 612 O O . GLU A 1 81 ? 14.313 -7.204 -11.247 1.00 94.12 81 GLU A O 1
ATOM 617 N N . PRO A 1 82 ? 12.731 -5.645 -10.917 1.00 92.81 82 PRO A N 1
ATOM 618 C CA . PRO A 1 82 ? 12.498 -5.456 -12.339 1.00 92.81 82 PRO A CA 1
ATOM 619 C C . PRO A 1 82 ? 13.725 -4.865 -13.038 1.00 92.81 82 PRO A C 1
ATOM 621 O O . PRO A 1 82 ? 14.517 -4.114 -12.480 1.00 92.81 82 PRO A O 1
ATOM 624 N N . ASN A 1 83 ? 13.821 -5.153 -14.330 1.00 92.56 83 ASN A N 1
ATOM 625 C CA . ASN A 1 83 ? 14.650 -4.414 -15.270 1.00 92.56 83 ASN A CA 1
ATOM 626 C C . ASN A 1 83 ? 13.772 -3.696 -16.319 1.00 92.56 83 ASN A C 1
ATOM 628 O O . ASN A 1 83 ? 12.562 -3.925 -16.401 1.00 92.56 83 ASN A O 1
ATOM 632 N N . ALA A 1 84 ? 14.374 -2.862 -17.181 1.00 86.44 84 ALA A N 1
ATOM 633 C CA . ALA A 1 84 ? 13.647 -2.051 -18.173 1.00 86.44 84 ALA A CA 1
ATOM 634 C C . ALA A 1 84 ? 12.730 -2.866 -19.105 1.00 86.44 84 ALA A C 1
ATOM 636 O O . ALA A 1 84 ? 11.764 -2.339 -19.646 1.00 86.44 84 ALA A O 1
ATOM 637 N N . ARG A 1 85 ? 13.022 -4.158 -19.293 1.00 90.62 85 ARG A N 1
ATOM 638 C CA . ARG A 1 85 ? 12.249 -5.063 -20.153 1.00 90.6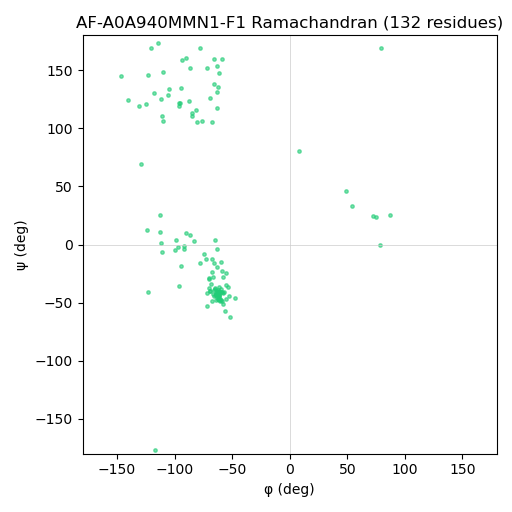2 85 ARG A CA 1
ATOM 639 C C . ARG A 1 85 ? 11.191 -5.857 -19.393 1.00 90.62 85 ARG A C 1
ATOM 641 O O . ARG A 1 85 ? 10.292 -6.406 -20.018 1.00 90.62 85 ARG A O 1
ATOM 648 N N . THR A 1 86 ? 11.309 -5.951 -18.073 1.00 91.81 86 THR A N 1
ATOM 649 C CA . THR A 1 86 ? 10.488 -6.841 -17.240 1.00 91.81 86 THR A CA 1
ATOM 650 C C . THR A 1 86 ? 9.508 -6.098 -16.348 1.00 91.81 86 THR A C 1
ATOM 652 O O . THR A 1 86 ? 8.641 -6.749 -15.787 1.00 91.81 86 THR A O 1
ATOM 655 N N . LEU A 1 87 ? 9.545 -4.761 -16.282 1.00 89.75 87 LEU A N 1
ATOM 656 C CA . LEU A 1 87 ? 8.653 -3.957 -15.435 1.00 89.75 87 LEU A CA 1
ATOM 657 C C . LEU A 1 87 ? 7.165 -4.349 -15.545 1.00 89.75 87 LEU A C 1
ATOM 659 O O . LEU A 1 87 ? 6.489 -4.523 -14.533 1.00 89.75 87 LEU A O 1
ATOM 663 N N . ALA A 1 88 ? 6.655 -4.542 -16.767 1.00 88.50 88 ALA A N 1
ATOM 664 C CA . ALA A 1 88 ? 5.270 -4.969 -16.983 1.00 88.50 88 ALA A CA 1
ATOM 665 C C . ALA A 1 88 ? 4.998 -6.393 -16.463 1.00 88.50 88 ALA A C 1
ATOM 667 O O . ALA A 1 88 ? 3.948 -6.643 -15.878 1.00 88.50 88 ALA A O 1
ATOM 668 N N . ALA A 1 89 ? 5.947 -7.317 -16.642 1.00 89.81 89 ALA A N 1
ATOM 669 C CA . ALA A 1 89 ? 5.840 -8.678 -16.122 1.00 89.81 89 ALA A CA 1
ATOM 670 C C . ALA A 1 89 ? 5.938 -8.703 -14.589 1.00 89.81 89 ALA A C 1
ATOM 672 O O . ALA A 1 89 ? 5.167 -9.401 -13.937 1.00 89.81 89 ALA A O 1
ATOM 673 N N . SER A 1 90 ? 6.826 -7.898 -14.001 1.00 90.06 90 SER A N 1
ATOM 674 C CA . SER A 1 90 ? 6.947 -7.754 -12.550 1.00 90.06 90 SER A CA 1
ATOM 675 C C . SER A 1 90 ? 5.663 -7.222 -11.929 1.00 90.06 90 SER A C 1
ATOM 677 O O . SER A 1 90 ? 5.271 -7.720 -10.882 1.00 90.06 90 SER A O 1
ATOM 679 N N . ARG A 1 91 ? 4.943 -6.305 -12.595 1.00 89.88 91 ARG A N 1
ATOM 680 C CA . ARG A 1 91 ? 3.607 -5.876 -12.146 1.00 89.88 91 ARG A CA 1
ATOM 681 C C . ARG A 1 91 ? 2.648 -7.056 -11.980 1.00 89.88 91 ARG A C 1
ATOM 683 O O . ARG A 1 91 ? 1.975 -7.149 -10.961 1.00 89.88 91 ARG A O 1
ATOM 690 N N . HIS A 1 92 ? 2.594 -7.953 -12.965 1.00 89.00 92 HIS A N 1
ATOM 691 C CA . HIS A 1 92 ? 1.734 -9.137 -12.890 1.00 89.00 92 HIS A CA 1
ATOM 692 C C . HIS A 1 92 ? 2.149 -10.067 -11.750 1.00 89.00 92 HIS A C 1
ATOM 694 O O . HIS A 1 92 ? 1.293 -10.492 -10.987 1.00 89.00 92 HIS A O 1
ATOM 700 N N . ARG A 1 93 ? 3.452 -10.300 -11.563 1.00 90.06 93 ARG A N 1
ATOM 701 C CA . ARG A 1 93 ? 3.956 -11.119 -10.447 1.00 90.06 93 ARG A CA 1
ATOM 702 C C . ARG A 1 93 ? 3.642 -10.496 -9.086 1.00 90.06 93 ARG A C 1
ATOM 704 O O . ARG A 1 93 ? 3.265 -11.204 -8.166 1.00 90.06 93 ARG A O 1
ATOM 711 N N . ILE A 1 94 ? 3.753 -9.172 -8.963 1.00 90.50 94 ILE A N 1
ATOM 712 C CA . ILE A 1 94 ? 3.351 -8.437 -7.756 1.00 90.50 94 ILE A CA 1
ATOM 713 C C . ILE A 1 94 ? 1.856 -8.647 -7.486 1.00 90.50 94 ILE A C 1
ATOM 715 O O . ILE A 1 94 ? 1.486 -8.962 -6.359 1.00 90.50 94 ILE A O 1
ATOM 719 N N . ALA A 1 95 ? 1.004 -8.506 -8.506 1.00 87.44 95 ALA A N 1
ATOM 720 C CA . ALA A 1 95 ? -0.434 -8.728 -8.371 1.00 87.44 95 ALA A CA 1
ATOM 721 C C . ALA A 1 95 ? -0.762 -10.178 -7.965 1.00 87.44 95 ALA A C 1
ATOM 723 O O . ALA A 1 95 ? -1.603 -10.393 -7.096 1.00 87.44 95 ALA A O 1
ATOM 724 N N . GLU A 1 96 ? -0.065 -11.167 -8.532 1.00 88.50 96 GLU A N 1
ATOM 725 C CA . GLU A 1 96 ? -0.202 -12.584 -8.168 1.00 88.50 96 GLU A CA 1
ATOM 726 C C . GLU A 1 96 ? 0.204 -12.860 -6.712 1.00 88.50 96 GLU A C 1
ATOM 728 O O . GLU A 1 96 ? -0.512 -13.570 -6.008 1.00 88.50 96 GLU A O 1
ATOM 733 N N . GLU A 1 97 ? 1.313 -12.276 -6.246 1.00 88.31 97 GLU A N 1
ATOM 734 C CA . GLU A 1 97 ? 1.789 -12.431 -4.863 1.00 88.31 97 GLU A CA 1
ATOM 735 C C . GLU A 1 97 ? 0.895 -11.724 -3.841 1.00 88.31 97 GLU A C 1
ATOM 737 O O . GLU A 1 97 ? 0.670 -12.241 -2.745 1.00 88.31 97 GLU A O 1
ATOM 742 N N . VAL A 1 98 ? 0.361 -10.545 -4.182 1.00 84.81 98 VAL A N 1
ATOM 743 C CA . VAL A 1 98 ? -0.685 -9.903 -3.374 1.00 84.81 98 VAL A CA 1
ATOM 744 C C . VAL A 1 98 ? -1.907 -10.826 -3.342 1.00 84.81 98 VAL A C 1
ATOM 746 O O . VAL A 1 98 ? -2.411 -11.151 -2.264 1.00 84.81 98 VAL A O 1
ATOM 749 N N . GLY A 1 99 ? -2.313 -11.327 -4.507 1.00 80.06 99 GLY A N 1
ATOM 750 C CA . GLY A 1 99 ? -3.402 -12.276 -4.680 1.00 80.06 99 GLY A CA 1
ATOM 751 C C . GLY A 1 99 ? -4.792 -11.627 -4.633 1.00 80.06 99 GLY A C 1
ATOM 752 O O . GLY A 1 99 ? -4.937 -10.473 -4.230 1.00 80.06 99 GLY A O 1
ATOM 753 N N . PRO A 1 100 ? -5.844 -12.378 -5.008 1.00 72.50 100 PRO A N 1
ATOM 754 C CA . PRO A 1 100 ? -7.208 -11.853 -5.151 1.00 72.50 100 PRO A CA 1
ATOM 755 C C . PRO A 1 100 ? -7.844 -11.403 -3.826 1.00 72.50 100 PRO A C 1
ATOM 757 O O . PRO A 1 100 ? -8.672 -10.502 -3.816 1.00 72.50 100 PRO A O 1
ATOM 760 N N . ASP A 1 101 ? -7.428 -12.000 -2.705 1.00 72.25 101 ASP A N 1
ATOM 761 C CA . ASP A 1 101 ? -7.843 -11.602 -1.350 1.00 72.25 101 ASP A CA 1
ATOM 762 C C . ASP A 1 101 ? -6.801 -10.705 -0.655 1.00 72.25 101 ASP A C 1
ATOM 764 O O . ASP A 1 101 ? -6.910 -10.391 0.539 1.00 72.25 101 ASP A O 1
ATOM 768 N N . GLY A 1 102 ? -5.735 -10.360 -1.379 1.00 78.06 102 GLY A N 1
ATOM 769 C CA . GLY A 1 102 ? -4.650 -9.527 -0.904 1.00 78.06 102 GLY A CA 1
ATOM 770 C C . GLY A 1 102 ? -5.067 -8.081 -0.757 1.00 78.06 102 GLY A C 1
ATOM 771 O O . GLY A 1 102 ? -5.933 -7.574 -1.463 1.00 78.06 102 GLY A O 1
ATOM 772 N N . ILE A 1 103 ? -4.417 -7.386 0.169 1.00 85.31 103 ILE A N 1
ATOM 773 C CA . ILE A 1 103 ? -4.597 -5.946 0.318 1.00 85.31 103 ILE A CA 1
ATOM 774 C C . ILE A 1 103 ? -3.227 -5.304 0.232 1.00 85.31 103 ILE A C 1
ATOM 776 O O . ILE A 1 103 ? -2.353 -5.604 1.045 1.00 85.31 103 ILE A O 1
ATOM 780 N N . LEU A 1 104 ? -3.058 -4.415 -0.741 1.00 86.62 104 LEU A N 1
ATOM 781 C CA . LEU A 1 104 ? -1.917 -3.518 -0.816 1.00 86.62 104 LEU A CA 1
ATOM 782 C C . LEU A 1 104 ? -2.305 -2.166 -0.212 1.00 86.62 104 LEU A C 1
ATOM 784 O O . LEU A 1 104 ? -3.252 -1.527 -0.667 1.00 86.62 104 LEU A O 1
ATOM 788 N N . MET A 1 105 ? -1.572 -1.736 0.809 1.00 88.06 105 MET A N 1
ATOM 789 C CA . MET A 1 105 ? -1.709 -0.421 1.428 1.00 88.06 105 MET A CA 1
ATOM 790 C C . MET A 1 105 ? -0.467 0.413 1.139 1.00 88.06 105 MET A C 1
ATOM 792 O O . MET A 1 105 ? 0.651 -0.020 1.422 1.00 88.06 105 MET A O 1
ATOM 796 N N . LEU A 1 106 ? -0.687 1.600 0.575 1.00 87.44 106 LEU A N 1
ATOM 797 C CA . LEU A 1 106 ? 0.349 2.580 0.266 1.00 87.44 106 LEU A CA 1
ATOM 798 C C . LEU A 1 106 ? 0.173 3.783 1.200 1.00 87.44 106 LEU A C 1
ATOM 800 O O . LEU A 1 106 ? -0.823 4.499 1.070 1.00 87.44 106 LEU A O 1
ATOM 804 N N . ASP A 1 107 ? 1.099 3.985 2.138 1.00 85.69 107 ASP A N 1
ATOM 805 C CA . ASP A 1 107 ? 1.126 5.193 2.976 1.00 85.69 107 ASP A CA 1
ATOM 806 C C . ASP A 1 107 ? 1.902 6.309 2.262 1.00 85.69 107 ASP A C 1
ATOM 808 O O . ASP A 1 107 ? 2.769 6.047 1.428 1.00 85.69 107 ASP A O 1
ATOM 812 N N . GLU A 1 108 ? 1.558 7.561 2.559 1.00 85.50 108 GLU A N 1
ATOM 813 C CA . GLU A 1 108 ? 2.115 8.764 1.920 1.00 85.50 108 GLU A CA 1
ATOM 814 C C . GLU A 1 108 ? 2.017 8.759 0.375 1.00 85.50 108 GLU A C 1
ATOM 816 O O . GLU A 1 108 ? 2.848 9.328 -0.337 1.00 85.50 108 GLU A O 1
ATOM 821 N N . ALA A 1 109 ? 0.957 8.145 -0.168 1.00 83.56 109 ALA A N 1
ATOM 822 C CA . ALA A 1 109 ? 0.755 7.951 -1.606 1.00 83.56 109 ALA A CA 1
ATOM 823 C C . ALA A 1 109 ? 0.695 9.252 -2.432 1.00 83.56 109 ALA A C 1
ATOM 825 O O . ALA A 1 109 ? 0.851 9.205 -3.650 1.00 83.56 109 ALA A O 1
ATOM 826 N N . GLN A 1 110 ? 0.518 10.424 -1.812 1.00 81.81 110 GLN A N 1
ATOM 827 C CA . GLN A 1 110 ? 0.675 11.701 -2.516 1.00 81.81 110 GLN A CA 1
ATOM 828 C C . GLN A 1 110 ? 2.078 11.883 -3.116 1.00 81.81 110 GLN A C 1
ATOM 830 O O . GLN A 1 110 ? 2.219 12.611 -4.091 1.00 81.81 110 GLN A O 1
ATOM 835 N N . ASN A 1 111 ? 3.095 11.189 -2.590 1.00 84.38 111 ASN A N 1
ATOM 836 C CA . ASN A 1 111 ? 4.456 11.197 -3.133 1.00 84.38 111 ASN A CA 1
ATOM 837 C C . ASN A 1 111 ? 4.558 10.521 -4.514 1.00 84.38 111 ASN A C 1
ATOM 839 O O . ASN A 1 111 ? 5.567 10.676 -5.196 1.00 84.38 111 ASN A O 1
ATOM 843 N N . LEU A 1 112 ? 3.520 9.791 -4.941 1.00 82.12 112 LEU A N 1
ATOM 844 C CA . LEU A 1 112 ? 3.417 9.216 -6.286 1.00 82.12 112 LEU A CA 1
ATOM 845 C C . LEU A 1 112 ? 3.003 10.245 -7.344 1.00 82.12 112 LEU A C 1
ATOM 847 O O . LEU A 1 112 ? 3.102 9.958 -8.537 1.00 82.12 112 LEU A O 1
ATOM 851 N N . ILE A 1 113 ? 2.485 11.402 -6.919 1.00 80.75 113 ILE A N 1
ATOM 852 C CA . ILE A 1 113 ? 2.121 12.503 -7.809 1.00 80.75 113 ILE A CA 1
ATOM 853 C C . ILE A 1 113 ? 3.361 13.367 -7.994 1.00 80.75 113 ILE A C 1
ATOM 855 O O . ILE A 1 113 ? 3.938 13.852 -7.020 1.00 80.75 113 ILE A O 1
ATOM 859 N N . ARG A 1 114 ? 3.778 13.561 -9.245 1.00 74.00 114 ARG A N 1
ATOM 860 C CA . ARG A 1 114 ? 4.914 14.428 -9.574 1.00 74.00 114 ARG A CA 1
ATOM 861 C C . ARG A 1 114 ? 4.436 15.686 -10.276 1.00 74.00 114 ARG A C 1
ATOM 863 O O . ARG A 1 114 ? 3.497 15.635 -11.065 1.00 74.00 114 ARG A O 1
ATOM 870 N N . ASP A 1 115 ? 5.151 16.783 -10.066 1.00 66.12 115 ASP A N 1
ATOM 871 C CA . ASP A 1 115 ? 5.020 17.955 -10.926 1.00 66.12 115 ASP A CA 1
ATOM 872 C C . ASP A 1 115 ? 5.471 17.563 -12.343 1.00 66.12 115 ASP A C 1
ATOM 874 O O . ASP A 1 115 ? 6.621 17.163 -12.554 1.00 66.12 115 ASP A O 1
ATOM 878 N N . GLY A 1 116 ? 4.563 17.623 -13.318 1.00 60.16 116 GLY A N 1
ATOM 879 C CA . GLY A 1 116 ? 4.871 17.316 -14.711 1.00 60.16 116 GLY A CA 1
ATOM 880 C C . GLY A 1 116 ? 5.847 18.323 -15.328 1.00 60.16 116 GLY A C 1
ATOM 881 O O . GLY A 1 116 ? 5.961 19.469 -14.892 1.00 60.16 116 GLY A O 1
ATOM 882 N N . GLU A 1 117 ? 6.520 17.927 -16.415 1.00 60.22 117 GLU A N 1
ATOM 883 C CA . GLU A 1 117 ? 7.509 18.755 -17.136 1.00 60.22 117 GLU A CA 1
ATOM 884 C C . GLU A 1 117 ? 6.913 20.023 -17.805 1.00 60.22 117 GLU A C 1
ATOM 886 O O . GLU A 1 117 ? 7.623 20.785 -18.463 1.00 60.22 117 GLU A O 1
ATOM 891 N N . GLY A 1 118 ? 5.616 20.303 -17.617 1.00 51.62 118 GLY A N 1
ATOM 892 C CA . GLY A 1 118 ? 4.921 21.480 -18.131 1.00 51.62 118 GLY A CA 1
ATOM 893 C C . GLY A 1 118 ? 3.920 22.067 -17.130 1.00 51.62 118 GLY A C 1
ATOM 894 O O . GLY A 1 118 ? 3.012 21.380 -16.678 1.00 51.62 118 GLY A O 1
ATOM 895 N N . ARG A 1 119 ? 4.092 23.364 -16.823 1.00 46.75 119 ARG A N 1
ATOM 896 C CA . ARG A 1 119 ? 3.178 24.295 -16.115 1.00 46.75 119 ARG A CA 1
ATOM 897 C C . ARG A 1 119 ? 1.918 23.660 -15.487 1.00 46.75 119 ARG A C 1
ATOM 899 O O . ARG A 1 119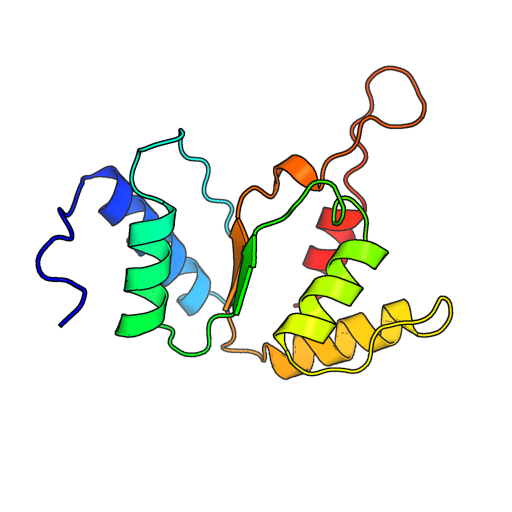 ? 0.825 23.804 -16.029 1.00 46.75 119 ARG A O 1
ATOM 906 N N . GLY A 1 120 ? 2.070 23.061 -14.306 1.00 58.00 120 GLY A N 1
ATOM 907 C CA . GLY A 1 120 ? 0.950 22.742 -13.414 1.00 58.00 120 GLY A CA 1
ATOM 908 C C . GLY A 1 120 ? 0.080 21.552 -13.824 1.00 58.00 120 GLY A C 1
ATOM 909 O O . GLY A 1 120 ? -1.084 21.516 -13.434 1.00 58.00 120 GLY A O 1
ATOM 910 N N . GLN A 1 121 ? 0.600 20.612 -14.619 1.00 66.06 121 GLN A N 1
ATOM 911 C CA . GLN A 1 121 ? -0.036 19.302 -14.777 1.00 66.06 121 GLN A CA 1
ATOM 912 C C . GLN A 1 121 ? 0.600 18.287 -13.828 1.00 66.06 121 GLN A C 1
ATOM 914 O O . GLN A 1 121 ? 1.801 18.037 -13.910 1.00 66.06 121 GLN A O 1
ATOM 919 N N . ASP A 1 122 ? -0.220 17.701 -12.962 1.00 77.75 122 ASP A N 1
ATOM 920 C CA . ASP A 1 122 ? 0.157 16.582 -12.101 1.00 77.75 122 ASP A CA 1
ATOM 921 C C . ASP A 1 122 ? 0.376 15.317 -12.954 1.00 77.75 122 ASP A C 1
ATOM 923 O O . ASP A 1 122 ? -0.506 14.900 -13.710 1.00 77.75 122 ASP A O 1
ATOM 927 N N . ASP A 1 123 ? 1.540 14.680 -12.829 1.00 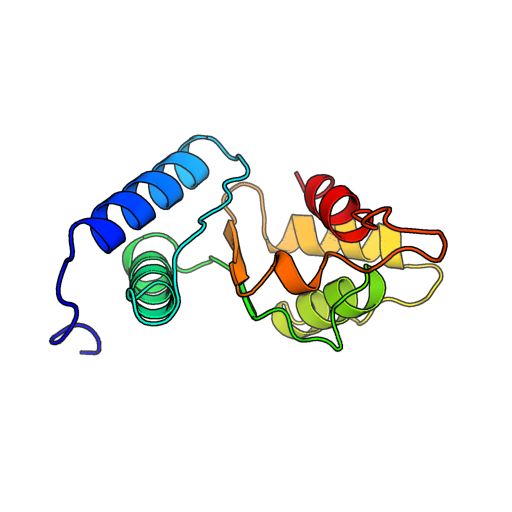79.69 123 ASP A N 1
ATOM 928 C CA . ASP A 1 123 ? 1.821 13.367 -13.411 1.00 79.69 123 ASP A CA 1
ATOM 929 C C . ASP A 1 123 ? 1.328 12.269 -12.462 1.00 79.69 123 ASP A C 1
ATOM 931 O O . ASP A 1 123 ? 1.850 12.086 -11.360 1.00 79.69 123 ASP A O 1
ATOM 935 N N . THR A 1 124 ? 0.308 11.536 -12.908 1.00 81.56 124 THR A N 1
ATOM 936 C CA . THR A 1 124 ? -0.383 10.488 -12.140 1.00 81.56 124 THR A CA 1
ATOM 937 C C . THR A 1 124 ? -0.161 9.083 -12.709 1.00 81.56 124 THR A C 1
ATOM 939 O O . THR A 1 124 ? -0.785 8.120 -12.260 1.00 81.56 124 THR A O 1
ATOM 942 N N . ARG A 1 125 ? 0.776 8.911 -13.655 1.00 84.75 125 ARG A N 1
ATOM 943 C CA . ARG A 1 125 ? 1.031 7.624 -14.336 1.00 84.75 125 ARG A CA 1
ATOM 944 C C . ARG A 1 125 ? 1.394 6.483 -13.386 1.00 84.75 125 ARG A C 1
ATOM 946 O O . ARG A 1 125 ? 1.156 5.316 -13.703 1.00 84.75 125 ARG A O 1
ATOM 953 N N . THR A 1 126 ? 1.988 6.786 -12.234 1.00 83.12 126 THR A N 1
ATOM 954 C CA . THR A 1 126 ? 2.297 5.777 -11.210 1.00 83.12 126 THR A CA 1
ATOM 955 C C . THR A 1 126 ? 1.022 5.236 -10.556 1.00 83.12 126 THR A C 1
ATOM 957 O O . THR A 1 126 ? 0.895 4.025 -10.380 1.00 83.12 126 THR A O 1
ATOM 960 N N . PHE A 1 127 ? 0.034 6.097 -10.285 1.00 82.69 127 PHE A N 1
ATOM 961 C CA . PHE A 1 127 ? -1.280 5.676 -9.788 1.00 82.69 127 PHE A CA 1
ATOM 962 C C . PHE A 1 127 ? -2.029 4.814 -10.803 1.00 82.69 127 PHE A C 1
ATOM 964 O O . PHE A 1 127 ? -2.581 3.779 -10.435 1.00 82.69 127 PHE A O 1
ATOM 971 N N . GLU A 1 128 ? -2.021 5.203 -12.079 1.00 83.94 128 GLU A N 1
ATOM 972 C CA . GLU A 1 128 ? -2.661 4.417 -13.140 1.00 83.94 128 GLU A CA 1
ATOM 973 C C . GLU A 1 128 ? -2.029 3.027 -13.271 1.00 83.94 128 GLU A C 1
ATOM 975 O O . GLU A 1 128 ? -2.735 2.030 -13.397 1.00 83.94 128 GLU A O 1
ATOM 980 N N . TRP A 1 129 ? -0.700 2.936 -13.175 1.00 85.50 129 TRP A N 1
ATOM 981 C CA . TRP A 1 129 ? 0.014 1.660 -13.219 1.00 85.50 129 TRP A CA 1
ATOM 982 C C . TRP A 1 129 ? -0.364 0.739 -12.057 1.00 85.50 129 TRP A C 1
ATOM 984 O O . TRP A 1 129 ? -0.582 -0.454 -12.271 1.00 85.50 129 TRP A O 1
ATOM 994 N N . LEU A 1 130 ? -0.492 1.292 -10.848 1.00 82.94 130 LEU A N 1
ATOM 995 C CA . LEU A 1 130 ? -0.954 0.564 -9.666 1.00 82.94 130 LEU A CA 1
ATOM 996 C C . LEU A 1 130 ? -2.412 0.108 -9.812 1.00 82.94 130 LEU A C 1
ATOM 998 O O . LEU A 1 130 ? -2.752 -1.008 -9.427 1.00 82.94 130 LEU A O 1
ATOM 1002 N N . HIS A 1 131 ? -3.265 0.940 -10.416 1.00 81.44 131 HIS A N 1
ATOM 1003 C CA . HIS A 1 131 ? -4.664 0.606 -10.686 1.00 81.44 131 HIS A CA 1
ATOM 1004 C C . HIS A 1 131 ? -4.815 -0.580 -11.648 1.00 81.44 131 HIS A C 1
ATOM 1006 O O . HIS A 1 131 ? -5.866 -1.202 -11.667 1.00 81.44 131 HIS A O 1
ATOM 1012 N N . MET A 1 132 ? -3.792 -0.929 -12.429 1.00 79.88 132 MET A N 1
ATOM 1013 C CA . MET A 1 132 ? -3.816 -2.086 -13.334 1.00 79.88 132 MET A CA 1
ATOM 1014 C C . MET A 1 132 ? -3.405 -3.409 -12.659 1.00 79.88 132 MET A C 1
ATOM 1016 O O . MET A 1 132 ? -3.198 -4.397 -13.360 1.00 79.88 132 MET A O 1
ATOM 1020 N N . MET A 1 133 ? -3.229 -3.439 -11.331 1.00 73.62 133 MET A N 1
ATOM 1021 C CA . MET A 1 133 ? -2.882 -4.651 -10.563 1.00 73.62 133 MET A CA 1
ATOM 1022 C C . MET A 1 133 ? -4.097 -5.457 -10.063 1.00 73.62 133 MET A C 1
ATOM 1024 O O . MET A 1 133 ? -3.924 -6.350 -9.239 1.00 73.62 133 MET A O 1
ATOM 1028 N N . GLN A 1 134 ? -5.302 -5.129 -10.527 1.00 63.84 134 GLN A N 1
ATOM 1029 C CA . GLN A 1 134 ? -6.570 -5.807 -10.210 1.00 63.84 134 GLN A CA 1
ATOM 1030 C C . GLN A 1 134 ? -6.985 -6.755 -11.333 1.00 63.84 134 GLN A C 1
ATOM 1032 O O . GLN A 1 134 ? -6.685 -6.442 -12.510 1.00 63.84 134 GLN A O 1
#

Solvent-accessible surface area (backbone atoms only — not comparable to full-atom values): 8126 Å² total; per-residue (Å²): 138,90,62,94,77,72,76,88,41,78,62,40,53,53,50,52,52,52,56,54,48,26,68,76,63,70,56,87,80,85,87,88,73,69,88,90,67,46,62,69,63,44,52,54,48,44,26,73,75,76,38,77,74,45,44,77,43,79,46,44,80,82,31,33,43,61,62,37,40,48,37,52,50,18,61,74,71,73,45,78,66,58,49,99,88,35,48,73,58,45,46,52,52,51,31,59,71,49,34,87,89,37,43,84,44,67,40,62,54,70,42,30,53,38,86,37,103,49,96,88,39,74,37,50,66,35,56,56,58,58,67,64,51,115

Secondary structure (DSSP, 8-state):
---TT----HHHHHHHHHHHHHHHHT--------TTSSHHHHHHHHHHHT-TT-EEEE--GGG-SHHHHHHHHHHHHTPPPP-TTTHHHHHHHHHHHH-TT--EEEETGGGG-EE-SSTT-EE-HHHHHHHTT-

Nearest PDB structures (foldseek):
  8xvb-assembly1_H  TM=8.335E-01  e=6.298E-04  Escherichia phage Mu
  8xvc-assembly1_A  TM=8.522E-01  e=3.957E-03  Escherichia phage Mu
  7pt6-assembly1_4  TM=1.841E-01  e=6.869E+00  Saccharomyces cerevisiae S288C

pLDDT: mean 81.9, std 10.12, range [44.69, 94.25]

Radius of gyration: 1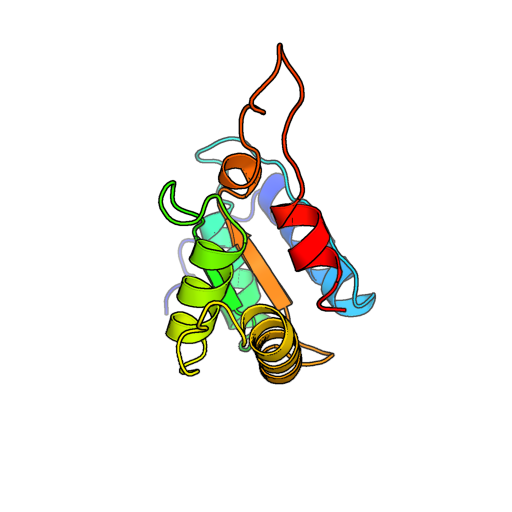5.79 Å; Cα contacts (8 Å, |Δi|>4): 138; chains: 1; bounding box: 30×37×45 Å